Protein AF-A0A6V7H5L7-F1 (afdb_monomer_lite)

Structure (mmCIF, N/CA/C/O backbone):
data_AF-A0A6V7H5L7-F1
#
_entry.id   AF-A0A6V7H5L7-F1
#
loop_
_atom_site.group_PDB
_atom_site.id
_atom_site.type_symbol
_atom_site.label_atom_id
_atom_site.label_alt_id
_atom_site.label_comp_id
_atom_site.label_asym_id
_atom_site.label_entity_id
_atom_site.label_seq_id
_atom_site.pdbx_PDB_ins_code
_atom_site.Cartn_x
_atom_site.Cartn_y
_atom_site.Cartn_z
_atom_site.occupancy
_atom_site.B_iso_or_equiv
_atom_site.auth_seq_id
_atom_site.auth_comp_id
_atom_site.auth_asym_id
_atom_site.auth_atom_id
_atom_site.pdbx_PDB_model_num
ATOM 1 N N . MET A 1 1 ? 10.906 7.722 19.901 1.00 44.47 1 MET A N 1
ATOM 2 C CA . MET A 1 1 ? 10.141 7.141 21.029 1.00 44.47 1 MET A CA 1
ATOM 3 C C . MET A 1 1 ? 9.108 6.186 20.435 1.00 44.47 1 MET A C 1
ATOM 5 O O . MET A 1 1 ? 8.456 6.579 19.480 1.00 44.47 1 MET A O 1
ATOM 9 N N . ARG A 1 2 ? 9.020 4.927 20.890 1.00 56.16 2 ARG A N 1
ATOM 10 C CA . ARG A 1 2 ? 8.066 3.931 20.351 1.00 56.16 2 ARG A CA 1
ATOM 11 C C . ARG A 1 2 ? 6.667 4.233 20.897 1.00 56.16 2 ARG A C 1
ATOM 13 O O . ARG A 1 2 ? 6.541 4.431 22.103 1.00 56.16 2 ARG A O 1
ATOM 20 N N . ILE A 1 3 ? 5.645 4.261 20.038 1.00 69.56 3 ILE A N 1
ATOM 21 C CA . ILE A 1 3 ? 4.243 4.351 20.479 1.00 69.56 3 ILE A CA 1
ATOM 22 C C . ILE A 1 3 ? 3.949 3.142 21.381 1.00 69.56 3 ILE A C 1
ATOM 24 O O . ILE A 1 3 ? 4.410 2.031 21.099 1.00 69.56 3 ILE A O 1
ATOM 28 N N . LYS A 1 4 ? 3.250 3.361 22.500 1.00 73.31 4 LYS A N 1
ATOM 29 C CA . LYS A 1 4 ? 2.903 2.281 23.432 1.00 73.31 4 LYS A CA 1
ATOM 30 C C . LYS A 1 4 ? 1.995 1.264 22.741 1.00 73.31 4 LYS A C 1
ATOM 32 O O . LYS A 1 4 ? 1.114 1.638 21.974 1.00 73.31 4 LYS A O 1
ATOM 37 N N . TYR A 1 5 ? 2.220 -0.014 23.032 1.00 75.44 5 TYR A N 1
ATOM 38 C CA . TYR A 1 5 ? 1.336 -1.072 22.561 1.00 75.44 5 TYR A CA 1
ATOM 39 C C . TYR A 1 5 ? -0.013 -1.040 23.258 1.00 75.44 5 TYR A C 1
ATOM 41 O O . TYR A 1 5 ? -0.107 -0.613 24.411 1.00 75.44 5 TYR A O 1
ATOM 49 N N . LYS A 1 6 ? -1.031 -1.495 22.525 1.00 74.62 6 LYS A N 1
ATOM 50 C CA . LYS A 1 6 ? -2.392 -1.608 23.031 1.00 74.62 6 LYS A CA 1
ATOM 51 C C . LYS A 1 6 ? -2.497 -2.772 24.011 1.00 74.62 6 LYS A C 1
ATOM 53 O O . LYS A 1 6 ? -1.678 -3.697 23.993 1.00 74.62 6 LYS A O 1
ATOM 58 N N . ASN A 1 7 ? -3.456 -2.669 24.921 1.00 75.88 7 ASN A N 1
ATOM 59 C CA . ASN A 1 7 ? -3.714 -3.701 25.921 1.00 75.88 7 ASN A CA 1
ATOM 60 C C . ASN A 1 7 ? -4.770 -4.693 25.426 1.00 75.88 7 ASN A C 1
ATOM 62 O O . ASN A 1 7 ? -5.515 -4.411 24.496 1.00 75.88 7 ASN A O 1
ATOM 66 N N . LYS A 1 8 ? -4.916 -5.824 26.125 1.00 67.69 8 LYS A N 1
ATOM 67 C CA . LYS A 1 8 ? -5.876 -6.886 25.776 1.00 67.69 8 LYS A CA 1
ATOM 68 C C . LYS A 1 8 ? -7.332 -6.413 25.621 1.00 67.69 8 LYS A C 1
ATOM 70 O O . LYS A 1 8 ? -8.089 -7.012 24.875 1.00 67.69 8 LYS A O 1
ATOM 75 N N . ASN A 1 9 ? -7.734 -5.325 26.275 1.00 71.94 9 ASN A N 1
ATOM 76 C CA . ASN A 1 9 ? -9.085 -4.761 26.124 1.00 71.94 9 ASN A CA 1
ATOM 77 C C . ASN A 1 9 ? -9.270 -3.975 24.812 1.00 71.94 9 ASN A C 1
ATOM 79 O O . ASN A 1 9 ? -10.355 -3.484 24.519 1.00 71.94 9 ASN A O 1
ATOM 83 N N . GLU A 1 10 ? -8.205 -3.832 24.030 1.00 70.00 10 GLU A N 1
ATOM 84 C CA . GLU A 1 10 ? -8.163 -3.096 22.779 1.00 70.00 10 GLU A CA 1
ATOM 85 C C . GLU A 1 10 ? -7.785 -3.998 21.593 1.00 70.00 10 GLU A C 1
ATOM 87 O O . GLU A 1 10 ? -7.354 -3.475 20.567 1.00 70.00 10 GLU A O 1
ATOM 92 N N . THR A 1 11 ? -7.971 -5.319 21.702 1.00 72.62 11 THR A N 1
ATOM 93 C CA . THR A 1 11 ? -7.724 -6.282 20.613 1.00 72.62 11 THR A CA 1
ATOM 94 C C . THR A 1 11 ? -8.374 -5.825 19.311 1.00 72.62 11 THR A C 1
ATOM 96 O O . THR A 1 11 ? -9.516 -5.370 19.318 1.00 72.62 11 THR A O 1
ATOM 99 N N . PHE A 1 12 ? -7.660 -5.932 18.196 1.00 74.94 12 PHE A N 1
ATOM 100 C CA . PHE A 1 12 ? -8.166 -5.644 16.858 1.00 74.94 12 PHE A CA 1
ATOM 101 C C . PHE A 1 12 ? -8.660 -6.928 16.197 1.00 74.94 12 PHE A C 1
ATOM 103 O O . PHE A 1 12 ? -7.947 -7.594 15.447 1.00 74.94 12 PHE A O 1
ATOM 110 N N . THR A 1 13 ? -9.890 -7.288 16.537 1.00 79.56 13 THR A N 1
ATOM 111 C CA . THR A 1 13 ? -10.644 -8.391 15.943 1.00 79.56 13 THR A CA 1
ATOM 112 C C . THR A 1 13 ? -11.414 -7.936 14.702 1.00 79.56 13 THR A C 1
ATOM 114 O O . THR A 1 13 ? -11.509 -6.748 14.392 1.00 79.56 13 THR A O 1
ATOM 117 N N . GLU A 1 14 ? -11.955 -8.901 13.971 1.00 79.94 14 GLU A N 1
ATOM 118 C CA . GLU A 1 14 ? -12.705 -8.736 12.728 1.00 79.94 14 GLU A CA 1
ATOM 119 C C . GLU A 1 14 ? -13.911 -7.795 12.873 1.00 79.94 14 GLU A C 1
ATOM 121 O O . GLU A 1 14 ? -14.219 -7.045 11.951 1.00 79.94 14 GLU A O 1
ATOM 126 N N . ASP A 1 15 ? -14.566 -7.787 14.036 1.00 81.81 15 ASP A N 1
ATOM 127 C CA . ASP A 1 15 ? -15.678 -6.888 14.376 1.00 81.81 15 ASP A CA 1
ATOM 128 C C . ASP A 1 15 ? -15.250 -5.425 14.563 1.00 81.81 15 ASP A C 1
ATOM 130 O O . ASP A 1 15 ? -16.090 -4.527 14.533 1.00 81.81 15 ASP A O 1
ATOM 134 N N . ARG A 1 16 ? -13.947 -5.170 14.719 1.00 83.75 16 ARG A N 1
ATOM 135 C CA . ARG A 1 16 ? -13.379 -3.823 14.873 1.00 83.75 16 ARG A CA 1
ATOM 136 C C . ARG A 1 16 ? -12.799 -3.270 13.574 1.00 83.75 16 ARG A C 1
ATOM 138 O O . ARG A 1 16 ? -12.209 -2.187 13.588 1.00 83.75 16 ARG A O 1
ATOM 145 N N . LEU A 1 17 ? -12.960 -3.990 12.461 1.00 85.44 17 LEU A N 1
ATOM 146 C CA . LEU A 1 17 ? -12.738 -3.435 11.132 1.00 85.44 17 LEU A CA 1
ATOM 147 C C . LEU A 1 17 ? -13.716 -2.278 10.902 1.00 85.44 17 LEU A C 1
ATOM 149 O O . LEU A 1 17 ? -14.927 -2.421 11.043 1.00 85.44 17 LEU A O 1
ATOM 153 N N . ILE A 1 18 ? -13.171 -1.127 10.524 1.00 90.44 18 ILE A N 1
ATOM 154 C CA . ILE A 1 18 ? -13.937 0.062 10.139 1.00 90.44 18 ILE A CA 1
ATOM 155 C C . ILE A 1 18 ? -14.562 -0.158 8.757 1.00 90.44 18 ILE A C 1
ATOM 157 O O . ILE A 1 18 ? -15.648 0.343 8.481 1.00 90.44 18 ILE A O 1
ATOM 161 N N . SER A 1 19 ? -13.888 -0.928 7.898 1.00 90.50 19 SER A N 1
ATOM 162 C CA . SER A 1 19 ? -14.400 -1.325 6.591 1.00 90.50 19 SER A CA 1
ATOM 163 C C . SER A 1 19 ? -14.035 -2.769 6.256 1.00 90.50 19 SER A C 1
ATOM 165 O O . SER A 1 19 ? -12.967 -3.266 6.622 1.00 90.50 19 SER A O 1
ATOM 167 N N . LYS A 1 20 ? -14.925 -3.426 5.508 1.00 92.12 20 LYS A N 1
ATOM 168 C CA . LYS A 1 20 ? -14.699 -4.742 4.897 1.00 92.12 20 LYS A CA 1
ATOM 169 C C . LYS A 1 20 ? -14.089 -4.635 3.492 1.00 92.12 20 LYS A C 1
ATOM 171 O O . LYS A 1 20 ? -13.921 -5.651 2.813 1.00 92.12 20 LYS A O 1
ATOM 176 N N . GLU A 1 21 ? -13.727 -3.424 3.074 1.00 89.00 21 GLU A N 1
ATOM 177 C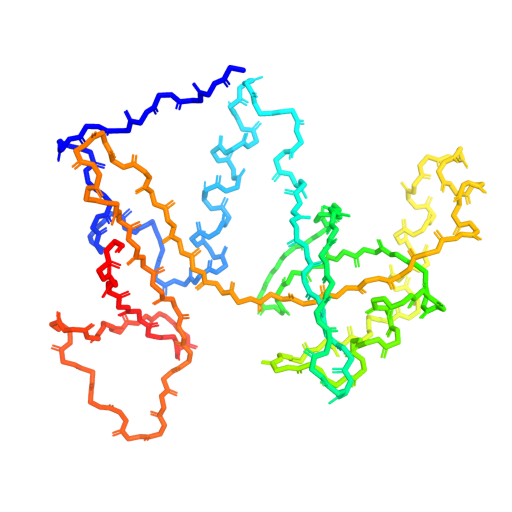 CA . GLU A 1 21 ? -12.927 -3.124 1.891 1.00 89.00 21 GLU A CA 1
ATOM 178 C C . GLU A 1 21 ? -11.524 -2.645 2.338 1.00 89.00 21 GLU A C 1
ATOM 180 O O . GLU A 1 21 ? -11.414 -1.750 3.182 1.00 89.00 21 GLU A O 1
ATOM 185 N N . PRO A 1 22 ? -10.426 -3.243 1.834 1.00 87.06 22 PRO A N 1
ATOM 186 C CA . PRO A 1 22 ? -9.078 -2.975 2.335 1.00 87.06 22 PRO A CA 1
ATOM 187 C C . PRO A 1 22 ? -8.567 -1.549 2.109 1.00 87.06 22 PRO A C 1
ATOM 189 O O . PRO A 1 22 ? -7.806 -1.055 2.938 1.00 87.06 22 PRO A O 1
ATOM 192 N N . ILE A 1 23 ? -8.920 -0.877 1.014 1.00 87.06 23 ILE A N 1
ATOM 193 C CA . ILE A 1 23 ? -8.492 0.505 0.762 1.00 87.06 23 ILE A CA 1
ATOM 194 C C . ILE A 1 23 ? -9.230 1.462 1.695 1.00 87.06 23 ILE A C 1
ATOM 196 O O . ILE A 1 23 ? -8.606 2.370 2.244 1.00 87.06 23 ILE A O 1
ATOM 200 N N . ASP A 1 24 ? -10.515 1.230 1.950 1.00 88.75 24 ASP A N 1
ATOM 201 C CA . ASP A 1 24 ? -11.275 2.021 2.923 1.00 88.75 24 ASP A CA 1
ATOM 202 C C . ASP A 1 24 ? -10.785 1.777 4.361 1.00 88.75 24 ASP A C 1
ATOM 204 O O . ASP A 1 24 ? -10.651 2.717 5.150 1.00 88.75 24 ASP A O 1
ATOM 208 N N . GLN A 1 25 ? -10.424 0.534 4.698 1.00 87.50 25 GLN A N 1
ATOM 209 C CA . GLN A 1 25 ? -9.790 0.218 5.979 1.00 87.50 25 GLN A CA 1
ATOM 210 C C . GLN A 1 25 ? -8.417 0.895 6.113 1.00 87.50 25 GLN A C 1
ATOM 212 O O . GLN A 1 25 ? -8.088 1.428 7.177 1.00 87.50 25 GLN A O 1
ATOM 217 N N . PHE A 1 26 ? -7.622 0.908 5.038 1.00 89.00 26 PHE A N 1
ATOM 218 C CA . PHE A 1 26 ? -6.364 1.650 4.987 1.00 89.00 26 PHE A CA 1
ATOM 219 C C . PHE A 1 26 ? -6.595 3.145 5.188 1.00 89.00 26 PHE A C 1
ATOM 221 O O . PHE A 1 26 ? -5.908 3.742 6.010 1.00 89.00 26 PHE A O 1
ATOM 228 N N . LYS A 1 27 ? -7.571 3.737 4.490 1.00 90.06 27 LYS A N 1
ATOM 229 C CA . LYS A 1 27 ? -7.915 5.156 4.610 1.00 90.06 27 LYS A CA 1
ATOM 230 C C . LYS A 1 27 ? -8.191 5.528 6.062 1.00 90.06 27 LYS A C 1
ATOM 232 O O . LYS A 1 27 ? -7.617 6.490 6.553 1.00 90.06 27 LYS A O 1
ATOM 237 N N . ALA A 1 28 ? -9.014 4.747 6.760 1.00 88.06 28 ALA A N 1
ATOM 238 C CA . ALA A 1 28 ? -9.355 5.031 8.149 1.00 88.06 28 ALA A CA 1
ATOM 239 C C . ALA A 1 28 ? -8.117 5.062 9.070 1.00 88.06 28 ALA A C 1
ATOM 241 O O . ALA A 1 28 ? -7.970 5.973 9.882 1.00 88.06 28 ALA A O 1
ATOM 242 N N . TRP A 1 29 ? -7.191 4.111 8.909 1.00 88.94 29 TRP A N 1
ATOM 243 C CA . TRP A 1 29 ? -5.936 4.080 9.677 1.00 88.94 29 TRP A CA 1
ATOM 244 C C . TRP A 1 29 ? -4.935 5.151 9.240 1.00 88.94 29 TRP A C 1
ATOM 246 O O . TRP A 1 29 ? -4.190 5.685 10.059 1.00 88.94 29 TRP A O 1
ATOM 256 N N . PHE A 1 30 ? -4.903 5.473 7.950 1.00 89.31 30 PHE A N 1
ATOM 257 C CA . PHE A 1 30 ? -4.063 6.531 7.411 1.00 89.31 30 PHE A CA 1
ATOM 258 C C . PHE A 1 30 ? -4.514 7.908 7.912 1.00 89.31 30 PHE A C 1
ATOM 260 O O . PHE A 1 30 ? -3.672 8.727 8.278 1.00 89.31 30 PHE A O 1
ATOM 267 N N . ASP A 1 31 ? -5.826 8.137 8.002 1.00 91.19 31 ASP A N 1
ATOM 268 C CA . ASP A 1 31 ? -6.413 9.346 8.580 1.00 91.19 31 ASP A CA 1
ATOM 269 C C . ASP A 1 31 ? -6.078 9.444 10.082 1.00 91.19 31 ASP A C 1
ATOM 271 O O . ASP A 1 31 ? -5.665 10.504 10.551 1.00 91.19 31 ASP A O 1
ATOM 275 N N . GLU A 1 32 ? -6.162 8.344 10.842 1.00 88.81 32 GLU A N 1
ATOM 276 C CA . GLU A 1 32 ? -5.709 8.298 12.246 1.00 88.81 32 GLU A CA 1
ATOM 277 C C . GLU A 1 32 ? -4.216 8.654 12.370 1.00 88.81 32 GLU A C 1
ATOM 279 O O . GLU A 1 32 ? -3.834 9.480 13.204 1.00 88.81 32 GLU A O 1
ATOM 284 N N . ALA A 1 33 ? -3.370 8.096 11.498 1.00 87.81 33 ALA A N 1
ATOM 285 C CA . ALA A 1 33 ? -1.939 8.379 11.492 1.00 87.81 33 ALA A CA 1
ATOM 286 C C . ALA A 1 33 ? -1.633 9.849 11.160 1.00 87.81 33 ALA A C 1
ATOM 288 O 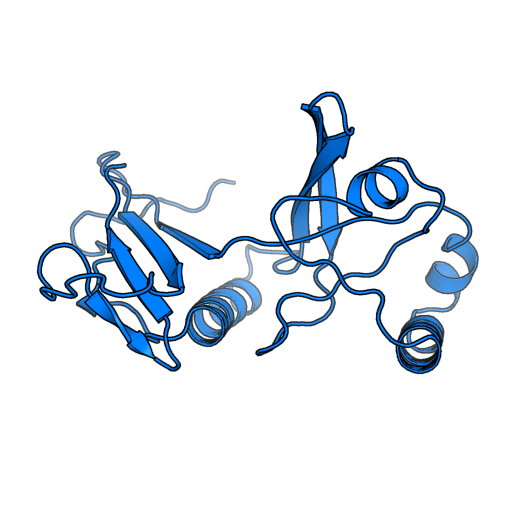O . ALA A 1 33 ? -0.799 10.457 11.827 1.00 87.81 33 ALA A O 1
ATOM 289 N N . CYS A 1 34 ? -2.332 10.441 10.184 1.00 89.69 34 CYS A N 1
ATOM 290 C CA . CYS A 1 34 ? -2.209 11.863 9.842 1.00 89.69 34 CYS A CA 1
ATOM 291 C C . CYS A 1 34 ? -2.603 12.793 10.995 1.00 89.69 34 CYS A C 1
ATOM 293 O O . CYS A 1 34 ? -2.036 13.874 11.130 1.00 89.69 34 CYS A O 1
ATOM 295 N N . ASN A 1 35 ? -3.552 12.371 11.831 1.00 92.94 35 ASN A N 1
ATOM 296 C CA . ASN A 1 35 ? -4.021 13.142 12.982 1.00 92.94 35 ASN A CA 1
ATOM 297 C C . ASN A 1 35 ? -3.226 12.865 14.271 1.00 92.94 35 ASN A C 1
ATOM 299 O O . ASN A 1 35 ? -3.530 13.443 15.313 1.00 92.94 35 ASN A O 1
ATOM 303 N N . THR A 1 36 ? -2.207 12.002 14.222 1.00 89.44 36 THR A N 1
ATOM 304 C CA . THR A 1 36 ? -1.371 11.657 15.377 1.00 89.44 36 THR A CA 1
ATOM 305 C C . THR A 1 36 ? -0.111 12.532 15.397 1.00 89.44 36 THR A C 1
ATOM 307 O O . THR A 1 36 ? 0.787 12.312 14.585 1.00 89.44 36 THR A O 1
ATOM 310 N N . PRO A 1 37 ? 0.047 13.474 16.351 1.00 90.50 37 PRO A N 1
ATOM 311 C CA . PRO A 1 37 ? 1.150 14.445 16.333 1.00 90.50 37 PRO A CA 1
ATOM 312 C C . PRO A 1 37 ? 2.556 13.834 16.400 1.00 90.50 37 PRO A C 1
ATOM 314 O O . PRO A 1 37 ? 3.535 14.481 16.042 1.00 90.50 37 PRO A O 1
ATOM 317 N N . GLN A 1 38 ? 2.684 12.599 16.894 1.00 92.25 38 GLN A N 1
ATOM 318 C CA . GLN A 1 38 ? 3.967 11.899 16.989 1.00 92.25 38 GLN A CA 1
ATOM 319 C C . GLN A 1 38 ? 4.406 11.254 15.661 1.00 92.25 38 GLN A C 1
ATOM 321 O O . GLN A 1 38 ? 5.530 10.753 15.578 1.00 92.25 38 GLN A O 1
ATOM 326 N N . ILE A 1 39 ? 3.541 11.238 14.640 1.00 86.19 39 ILE A N 1
ATOM 327 C CA . ILE A 1 39 ? 3.819 10.667 13.321 1.00 86.19 39 ILE A CA 1
ATOM 328 C C . ILE A 1 39 ? 4.090 11.810 12.342 1.00 86.19 39 ILE A C 1
ATOM 330 O O . ILE A 1 39 ? 3.184 12.510 11.908 1.00 86.19 39 ILE A O 1
ATOM 334 N N . PHE A 1 40 ? 5.361 11.993 11.984 1.00 87.88 40 PHE A N 1
ATOM 335 C CA . PHE A 1 40 ? 5.788 13.102 11.124 1.00 87.88 40 PHE A CA 1
ATOM 336 C C . PHE A 1 40 ? 5.481 12.874 9.638 1.00 87.88 40 PHE A C 1
ATOM 338 O O . PHE A 1 40 ? 5.012 13.781 8.959 1.00 87.88 40 PHE A O 1
ATOM 345 N N . GLU A 1 41 ? 5.736 11.666 9.126 1.00 90.69 41 GLU A N 1
ATOM 346 C CA . GLU A 1 41 ? 5.526 11.310 7.716 1.00 90.69 41 GLU A CA 1
ATOM 347 C C . GLU A 1 41 ? 4.647 10.051 7.611 1.00 90.69 41 GLU A C 1
ATOM 349 O O . GLU A 1 41 ? 5.152 8.959 7.341 1.00 90.69 41 GLU A O 1
ATOM 354 N N . PRO A 1 42 ? 3.323 10.163 7.832 1.00 89.69 42 PRO A N 1
ATOM 355 C CA . PRO A 1 42 ? 2.401 9.019 7.783 1.00 89.69 42 PRO A CA 1
ATOM 356 C C . PRO A 1 42 ? 2.338 8.368 6.394 1.00 89.69 42 PRO A C 1
ATOM 358 O O . PRO A 1 42 ? 1.987 7.199 6.264 1.00 89.69 42 PRO A O 1
ATOM 361 N N . ASN A 1 43 ? 2.695 9.110 5.342 1.00 91.06 43 ASN A N 1
ATOM 362 C CA . ASN A 1 43 ? 2.777 8.617 3.971 1.00 91.06 43 ASN A CA 1
ATOM 363 C C . ASN A 1 43 ? 4.122 7.964 3.626 1.00 91.06 43 ASN A C 1
ATOM 365 O O . ASN A 1 43 ? 4.289 7.520 2.490 1.00 91.06 43 ASN A O 1
ATOM 369 N N . ALA A 1 44 ? 5.083 7.896 4.548 1.00 89.62 44 ALA A N 1
ATOM 370 C CA . ALA A 1 44 ? 6.298 7.125 4.334 1.00 89.62 44 ALA A CA 1
ATOM 371 C C . ALA A 1 44 ? 5.984 5.623 4.380 1.00 89.62 44 ALA A C 1
ATOM 373 O O . ALA A 1 44 ? 5.399 5.116 5.333 1.00 89.62 44 ALA A O 1
ATOM 374 N N . MET A 1 45 ? 6.400 4.891 3.348 1.00 88.12 45 MET A N 1
ATOM 375 C CA . MET A 1 45 ? 6.229 3.443 3.260 1.00 88.12 45 MET A CA 1
ATOM 376 C C . MET A 1 45 ? 7.509 2.768 2.774 1.00 88.12 45 MET A C 1
ATOM 378 O O . MET A 1 45 ? 8.269 3.329 1.983 1.00 88.12 45 MET A O 1
ATOM 382 N N . PHE A 1 46 ? 7.750 1.541 3.229 1.00 85.62 46 PHE A N 1
ATOM 383 C CA . PHE A 1 46 ? 8.814 0.707 2.685 1.00 85.62 46 PHE A CA 1
ATOM 384 C C . PHE A 1 46 ? 8.305 -0.090 1.513 1.00 85.62 46 PHE A C 1
ATOM 386 O O . PHE A 1 46 ? 7.197 -0.619 1.529 1.00 85.62 46 PHE A O 1
ATOM 393 N N . LEU A 1 47 ? 9.165 -0.216 0.515 1.00 85.12 47 LEU A N 1
ATOM 394 C CA . LEU A 1 47 ? 8.781 -0.880 -0.697 1.00 85.12 47 LEU A CA 1
ATOM 395 C C . LEU A 1 47 ? 9.871 -1.825 -1.178 1.00 85.12 47 LEU A C 1
ATOM 397 O O . LEU A 1 47 ? 11.004 -1.426 -1.480 1.00 85.12 47 LEU A O 1
ATOM 401 N N . ALA A 1 48 ? 9.484 -3.095 -1.185 1.00 84.25 48 ALA A N 1
ATOM 402 C CA . ALA A 1 48 ? 10.310 -4.227 -1.534 1.00 84.25 48 ALA A CA 1
ATOM 403 C C . ALA A 1 48 ? 10.128 -4.596 -3.010 1.00 84.25 48 ALA A C 1
ATOM 405 O O . ALA A 1 48 ? 9.021 -4.574 -3.543 1.00 84.25 48 ALA A O 1
ATOM 406 N N . THR A 1 49 ? 11.231 -4.940 -3.657 1.00 83.94 49 THR A N 1
ATOM 407 C CA . THR A 1 49 ? 11.275 -5.501 -5.009 1.00 83.94 49 THR A CA 1
ATOM 408 C C . THR A 1 49 ? 12.257 -6.651 -5.064 1.00 83.94 49 THR A C 1
ATOM 410 O O . THR A 1 49 ? 13.051 -6.807 -4.140 1.00 83.94 49 THR A O 1
ATOM 413 N N . ALA A 1 50 ? 12.216 -7.445 -6.130 1.00 83.75 50 ALA A N 1
ATOM 414 C CA . ALA A 1 50 ? 13.203 -8.483 -6.374 1.00 83.75 50 ALA A CA 1
ATOM 415 C C . ALA A 1 50 ? 13.599 -8.533 -7.851 1.00 83.75 50 ALA A C 1
ATOM 417 O O . ALA A 1 50 ? 12.800 -8.208 -8.730 1.00 83.75 50 ALA A O 1
ATOM 418 N N . THR A 1 51 ? 14.835 -8.950 -8.125 1.00 85.69 51 THR A N 1
ATOM 419 C CA . THR A 1 51 ? 15.255 -9.310 -9.486 1.00 85.69 51 THR A CA 1
ATOM 420 C C . THR A 1 51 ? 14.529 -10.574 -9.958 1.00 85.69 51 THR A C 1
ATOM 422 O O . THR A 1 51 ? 13.905 -11.281 -9.166 1.00 85.69 51 THR A O 1
ATOM 425 N N . LYS A 1 52 ? 14.646 -10.900 -11.253 1.00 81.81 52 LYS A N 1
ATOM 426 C CA . LYS A 1 52 ? 14.116 -12.159 -11.811 1.00 81.81 52 LYS A CA 1
ATOM 427 C C . LYS A 1 52 ? 14.702 -13.401 -11.137 1.00 81.81 52 LYS A C 1
ATOM 429 O O . LYS A 1 52 ? 14.013 -14.404 -11.024 1.00 81.81 52 LYS A O 1
ATOM 434 N N . ASP A 1 53 ? 15.934 -13.296 -10.651 1.00 87.88 53 ASP A N 1
ATOM 435 C CA . ASP A 1 53 ? 16.631 -14.361 -9.925 1.00 87.88 53 ASP A CA 1
ATOM 436 C C . ASP A 1 53 ? 16.252 -14.400 -8.433 1.00 87.88 53 ASP A C 1
ATOM 438 O O . ASP A 1 53 ? 16.899 -15.072 -7.636 1.00 87.88 53 ASP A O 1
ATOM 442 N N . GLY A 1 54 ? 15.224 -13.643 -8.028 1.00 84.06 54 GLY A N 1
ATOM 443 C CA . GLY A 1 54 ? 14.712 -13.635 -6.662 1.00 84.06 54 GLY A CA 1
ATOM 444 C C . GLY A 1 54 ? 15.581 -12.866 -5.669 1.00 84.06 54 GLY A C 1
ATOM 445 O O . GLY A 1 54 ? 15.446 -13.087 -4.471 1.00 84.06 54 GLY A O 1
ATOM 446 N N . ILE A 1 55 ? 16.461 -11.963 -6.123 1.00 88.25 55 ILE A N 1
ATOM 447 C CA . ILE A 1 55 ? 17.319 -11.170 -5.229 1.00 88.25 55 ILE A CA 1
ATOM 448 C C . ILE A 1 55 ? 16.545 -9.944 -4.728 1.00 88.25 55 ILE A C 1
ATOM 450 O O . ILE A 1 55 ? 16.318 -9.018 -5.516 1.00 88.25 55 ILE A O 1
ATOM 454 N N . PRO A 1 56 ? 16.147 -9.889 -3.441 1.00 90.06 56 PRO A N 1
ATOM 455 C CA . PRO A 1 56 ? 15.275 -8.841 -2.943 1.00 90.06 56 PRO A CA 1
ATOM 456 C C . PRO A 1 56 ? 16.038 -7.553 -2.624 1.00 90.06 56 PRO A C 1
ATOM 458 O O . PRO A 1 56 ? 17.245 -7.533 -2.369 1.00 90.06 56 PRO A O 1
ATOM 461 N N . SER A 1 57 ? 15.307 -6.448 -2.588 1.00 86.81 57 SER A N 1
ATOM 462 C CA . SER A 1 57 ? 15.799 -5.150 -2.156 1.00 86.81 57 SER A CA 1
ATOM 463 C C . SER A 1 57 ? 14.660 -4.301 -1.581 1.00 86.81 57 SER A C 1
ATOM 465 O O . SER A 1 57 ? 13.528 -4.374 -2.049 1.00 86.81 57 SER A O 1
ATOM 467 N N . VAL A 1 58 ? 14.936 -3.484 -0.559 1.00 86.25 58 VAL A N 1
ATOM 468 C CA . VAL A 1 58 ? 13.930 -2.669 0.150 1.00 86.25 58 VAL A CA 1
ATOM 469 C C . VAL A 1 58 ? 14.452 -1.256 0.386 1.00 86.25 58 VAL A C 1
ATOM 471 O O . VAL A 1 58 ? 15.654 -1.056 0.548 1.00 86.25 58 VAL A O 1
ATOM 474 N N . ARG A 1 59 ? 13.565 -0.259 0.352 1.00 89.56 59 ARG A N 1
ATOM 475 C CA . ARG A 1 59 ? 13.888 1.154 0.610 1.00 89.56 59 ARG A CA 1
ATOM 476 C C . ARG A 1 59 ? 12.618 1.976 0.869 1.00 89.56 59 ARG A C 1
ATOM 478 O O . ARG A 1 59 ? 11.553 1.567 0.391 1.00 89.56 59 ARG A O 1
ATOM 485 N N . PRO A 1 60 ? 12.718 3.113 1.578 1.00 90.62 60 PRO A N 1
ATOM 486 C CA . PRO A 1 60 ? 11.580 3.995 1.807 1.00 90.62 60 PRO A CA 1
ATOM 487 C C . PRO A 1 60 ? 11.164 4.742 0.530 1.00 90.62 60 PRO A C 1
ATOM 489 O O . PRO A 1 60 ? 12.001 5.074 -0.313 1.00 90.62 60 PRO A O 1
ATOM 492 N N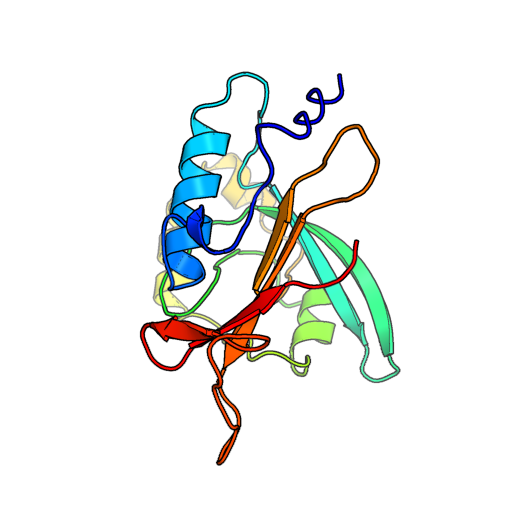 . VAL A 1 61 ? 9.866 5.011 0.408 1.00 87.31 61 VAL A N 1
ATOM 493 C CA . VAL A 1 61 ? 9.227 5.919 -0.558 1.00 87.31 61 VAL A CA 1
ATOM 494 C C . VAL A 1 61 ? 8.085 6.658 0.116 1.00 87.31 61 VAL A C 1
ATOM 496 O O . VAL A 1 61 ? 7.649 6.294 1.204 1.00 87.31 61 VAL A O 1
ATOM 499 N N . LEU A 1 62 ? 7.566 7.675 -0.562 1.00 90.56 62 LEU A N 1
ATOM 500 C CA . LEU A 1 62 ? 6.379 8.388 -0.120 1.00 90.56 62 LEU A CA 1
ATOM 501 C C . LEU A 1 62 ? 5.172 7.962 -0.953 1.00 90.56 62 LEU A C 1
ATOM 503 O O . LEU A 1 62 ? 5.206 8.048 -2.182 1.00 90.56 62 LEU A O 1
ATOM 507 N N . LEU A 1 63 ? 4.097 7.574 -0.276 1.00 86.94 63 LEU A N 1
ATOM 508 C CA . LEU A 1 63 ? 2.766 7.434 -0.843 1.00 86.94 63 LEU A CA 1
ATOM 509 C C . LEU A 1 63 ? 2.266 8.808 -1.310 1.00 86.94 63 LEU A C 1
ATOM 511 O O . LEU A 1 63 ? 2.359 9.808 -0.588 1.00 86.94 63 LEU A O 1
ATOM 515 N N . LYS A 1 64 ? 1.774 8.863 -2.548 1.00 88.00 64 LYS A N 1
ATOM 516 C CA . LYS A 1 64 ? 1.307 10.084 -3.228 1.00 88.00 64 LYS A CA 1
ATOM 517 C C . LYS A 1 64 ? -0.154 10.034 -3.647 1.00 88.00 64 LYS A C 1
ATOM 519 O O . LYS A 1 64 ? -0.700 11.057 -4.036 1.00 88.00 64 LYS A O 1
ATOM 524 N N . GLY A 1 65 ? -0.787 8.877 -3.531 1.00 84.50 65 GLY A N 1
ATOM 525 C CA . GLY A 1 65 ? -2.221 8.713 -3.701 1.00 84.50 65 GLY A CA 1
ATOM 526 C C . GLY A 1 65 ? -2.612 7.270 -3.439 1.00 84.50 65 GLY A C 1
ATOM 527 O O . GLY A 1 65 ? -1.761 6.385 -3.451 1.00 84.50 65 GLY A O 1
ATOM 528 N N . TYR A 1 66 ? -3.888 7.028 -3.200 1.00 86.00 66 TYR A N 1
ATOM 529 C CA . TYR A 1 66 ? -4.442 5.688 -3.079 1.00 86.00 66 TYR A CA 1
ATOM 530 C C . TYR A 1 66 ? -5.909 5.714 -3.513 1.00 86.00 66 TYR A C 1
ATOM 532 O O . TYR A 1 66 ? -6.539 6.770 -3.531 1.00 86.00 66 TYR A O 1
ATOM 540 N N . GLY A 1 67 ? -6.437 4.561 -3.898 1.00 81.44 67 GLY A N 1
ATOM 541 C CA . GLY A 1 67 ? -7.819 4.399 -4.331 1.00 81.44 67 GLY A CA 1
ATOM 542 C C . GLY A 1 67 ? -8.105 2.946 -4.685 1.00 81.44 67 GLY A C 1
ATOM 543 O O . GLY A 1 67 ? -7.305 2.061 -4.385 1.00 81.44 67 GLY A O 1
ATOM 544 N N . ARG A 1 68 ? -9.231 2.697 -5.358 1.00 73.81 68 ARG A N 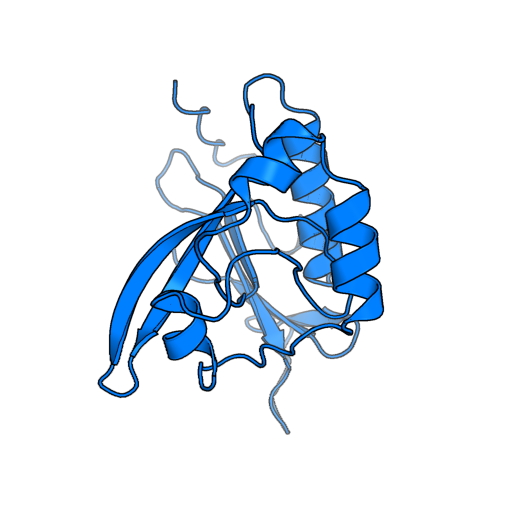1
ATOM 545 C CA . ARG A 1 68 ? -9.631 1.339 -5.775 1.00 73.81 68 ARG A CA 1
ATOM 546 C C . ARG A 1 68 ? -8.600 0.662 -6.685 1.00 73.81 68 ARG A C 1
ATOM 548 O O . ARG A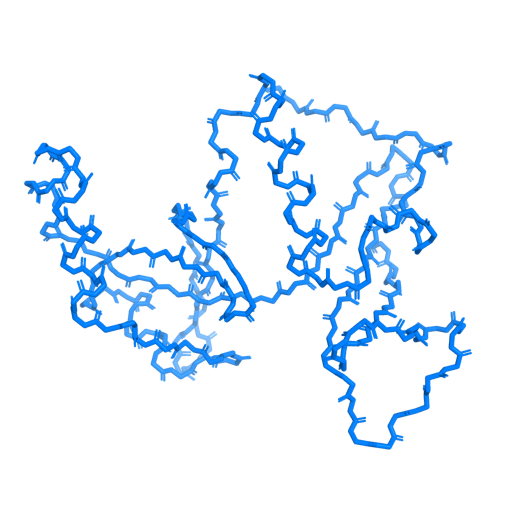 1 68 ? -8.462 -0.556 -6.641 1.00 73.81 68 ARG A O 1
ATOM 555 N N . ASP A 1 69 ? -7.845 1.458 -7.438 1.00 72.56 69 ASP A N 1
ATOM 556 C CA . ASP A 1 69 ? -6.774 0.995 -8.331 1.00 72.56 69 ASP A CA 1
ATOM 557 C C . ASP A 1 69 ? -5.459 0.688 -7.585 1.00 72.56 69 ASP A C 1
ATOM 559 O O . ASP A 1 69 ? -4.468 0.281 -8.188 1.00 72.56 69 ASP A O 1
ATOM 563 N N . GLY A 1 70 ? -5.432 0.882 -6.263 1.00 76.94 70 GLY A N 1
ATOM 564 C CA . GLY A 1 70 ? -4.289 0.612 -5.401 1.00 76.94 70 GLY A CA 1
ATOM 565 C C . GLY A 1 70 ? -3.570 1.877 -4.942 1.00 76.94 70 GLY A C 1
ATOM 566 O O . GLY A 1 70 ? -4.177 2.924 -4.722 1.00 76.94 70 GLY A O 1
ATOM 567 N N . PHE A 1 71 ? -2.258 1.765 -4.751 1.00 81.81 71 PHE A N 1
ATOM 568 C CA . PHE A 1 71 ? -1.418 2.791 -4.136 1.00 81.81 71 PHE A CA 1
ATOM 569 C C . PHE A 1 71 ? -0.483 3.411 -5.175 1.00 81.81 71 PHE A C 1
ATOM 571 O O . PHE A 1 71 ? 0.184 2.704 -5.928 1.00 81.81 71 PHE A O 1
ATOM 578 N N . LYS A 1 72 ? -0.407 4.741 -5.187 1.00 83.50 72 LYS A N 1
ATOM 579 C CA . LYS A 1 72 ? 0.404 5.539 -6.109 1.00 83.50 72 LYS A CA 1
ATOM 580 C C . LYS A 1 72 ? 1.604 6.137 -5.388 1.00 83.50 72 LYS A C 1
ATOM 582 O O . LYS A 1 72 ? 1.483 6.731 -4.319 1.00 83.50 72 LYS A O 1
ATOM 587 N N . PHE A 1 73 ? 2.761 6.059 -6.017 1.00 84.81 73 PHE A N 1
ATOM 588 C CA . PHE A 1 73 ? 3.989 6.746 -5.627 1.00 84.81 73 PHE A CA 1
ATOM 589 C C . PHE A 1 73 ? 4.762 7.072 -6.919 1.00 84.81 73 PHE A C 1
ATOM 591 O O . PHE A 1 73 ? 4.507 6.489 -7.972 1.00 84.81 73 PHE A O 1
ATOM 598 N N . TYR A 1 74 ? 5.717 7.998 -6.847 1.00 81.62 74 TYR A N 1
ATOM 599 C CA . TYR A 1 74 ? 6.491 8.476 -8.002 1.00 81.62 74 TYR A CA 1
ATOM 600 C C . TYR A 1 74 ? 7.978 8.486 -7.693 1.00 81.62 74 TYR A C 1
ATOM 602 O O . TYR A 1 74 ? 8.360 8.627 -6.532 1.00 81.62 74 TYR A O 1
ATOM 610 N N . THR A 1 75 ? 8.806 8.302 -8.729 1.00 79.31 75 THR A N 1
ATOM 611 C CA . THR A 1 75 ? 10.231 7.910 -8.649 1.00 79.31 75 THR A CA 1
ATOM 612 C C . THR A 1 75 ? 10.835 8.027 -10.129 1.00 79.31 75 THR A C 1
ATOM 614 O O . THR A 1 75 ? 10.071 8.509 -10.951 1.00 79.31 75 THR A O 1
ATOM 617 N N . ASN A 1 76 ? 12.112 7.684 -10.488 1.00 78.69 76 ASN A N 1
ATOM 618 C CA . ASN A 1 76 ? 13.029 7.423 -11.721 1.00 78.69 76 ASN A CA 1
ATOM 619 C C . ASN A 1 76 ? 13.218 6.039 -12.562 1.00 78.69 76 ASN A C 1
ATOM 621 O O . ASN A 1 76 ? 13.970 5.185 -12.091 1.00 78.69 76 ASN A O 1
ATOM 625 N N . TYR A 1 77 ? 12.658 5.740 -13.771 1.00 74.56 77 TYR A N 1
ATOM 626 C CA . TYR A 1 77 ? 12.421 4.364 -14.346 1.00 74.56 77 TYR A CA 1
ATOM 627 C C . TYR A 1 77 ? 13.699 3.529 -14.452 1.00 74.56 77 TYR A C 1
ATOM 629 O O . TYR A 1 77 ? 13.651 2.312 -14.321 1.00 74.56 77 TYR A O 1
ATOM 637 N N . GLU A 1 78 ? 14.829 4.210 -14.593 1.00 76.12 78 GLU A N 1
ATOM 638 C CA . GLU A 1 78 ? 16.170 3.658 -14.756 1.00 76.12 78 GLU A CA 1
ATOM 639 C C . GLU A 1 78 ? 16.800 3.138 -13.459 1.00 76.12 78 GLU A C 1
ATOM 641 O O . GLU A 1 78 ? 17.929 2.653 -13.442 1.00 76.12 78 GLU A O 1
ATOM 646 N N . SER A 1 79 ? 16.118 3.242 -12.324 1.00 80.44 79 SER A N 1
ATOM 647 C CA . SER A 1 79 ? 16.694 2.772 -11.070 1.00 80.44 79 SER A CA 1
ATOM 648 C C . SER A 1 79 ? 16.464 1.282 -10.846 1.00 80.44 79 SER A C 1
ATOM 650 O O . SER A 1 79 ? 15.557 0.681 -11.415 1.00 80.44 79 SER A O 1
ATOM 652 N N . ARG A 1 80 ? 17.259 0.680 -9.956 1.00 80.19 80 ARG A N 1
ATOM 653 C CA . ARG A 1 80 ? 17.238 -0.762 -9.651 1.00 80.19 80 ARG A CA 1
ATOM 654 C C . ARG A 1 80 ? 15.827 -1.352 -9.491 1.00 80.19 80 ARG A C 1
ATOM 656 O O . ARG A 1 80 ? 15.405 -2.222 -10.233 1.00 80.19 80 ARG A O 1
ATOM 663 N N . LYS A 1 81 ? 15.084 -0.822 -8.534 1.00 79.56 81 LYS A N 1
ATOM 664 C CA . LYS A 1 81 ? 13.682 -1.125 -8.198 1.00 79.56 81 LYS A CA 1
ATOM 665 C C . LYS A 1 81 ? 12.687 -0.922 -9.376 1.00 79.56 81 LYS A C 1
ATOM 667 O O . LYS A 1 81 ? 11.633 -1.546 -9.382 1.00 79.56 81 LYS A O 1
ATOM 672 N N . GLY A 1 82 ? 13.003 -0.060 -10.347 1.00 76.88 82 GLY A N 1
ATOM 673 C CA . GLY A 1 82 ? 12.191 0.225 -11.538 1.00 76.88 82 GLY A CA 1
ATOM 674 C C . GLY A 1 82 ? 12.396 -0.836 -12.610 1.00 76.88 82 GLY A C 1
ATOM 675 O O . GLY A 1 82 ? 11.431 -1.306 -13.202 1.00 76.88 82 GLY A O 1
ATOM 676 N N . HIS A 1 83 ? 13.636 -1.304 -12.757 1.00 78.81 83 HIS A N 1
ATOM 677 C CA . HIS A 1 83 ? 13.959 -2.489 -13.548 1.00 78.81 83 HIS A CA 1
ATOM 678 C C . HIS A 1 83 ? 13.383 -3.778 -12.937 1.00 78.81 83 HIS A C 1
ATOM 680 O O . HIS A 1 83 ? 12.832 -4.608 -13.655 1.00 78.81 83 HIS A O 1
ATOM 686 N N . GLU A 1 84 ? 13.470 -3.939 -11.612 1.00 79.19 84 GLU A N 1
ATOM 687 C CA . GLU A 1 84 ? 12.933 -5.107 -10.890 1.00 79.19 84 GLU A CA 1
ATOM 688 C C . GLU A 1 84 ? 11.398 -5.215 -11.008 1.00 79.19 84 GLU A C 1
ATOM 690 O O . GLU A 1 84 ? 10.835 -6.301 -11.097 1.00 79.19 84 GLU A O 1
ATOM 695 N N . LEU A 1 85 ? 10.710 -4.079 -11.080 1.00 71.94 85 LEU A N 1
ATOM 696 C CA . LEU A 1 85 ? 9.253 -3.977 -11.100 1.00 71.94 85 LEU A CA 1
ATOM 697 C C . LEU A 1 85 ? 8.520 -4.520 -12.304 1.00 71.94 85 LEU A C 1
ATOM 699 O O . LEU A 1 85 ? 7.319 -4.768 -12.214 1.00 71.94 85 LEU A O 1
ATOM 703 N N . VAL A 1 86 ? 9.198 -4.617 -13.441 1.00 59.50 86 VAL A N 1
ATOM 704 C CA . VAL A 1 86 ? 8.535 -4.907 -14.712 1.00 59.50 86 VAL A CA 1
ATOM 705 C C . VAL A 1 86 ? 7.807 -6.264 -14.652 1.00 59.50 86 VAL A C 1
ATOM 707 O O . VAL A 1 86 ? 6.966 -6.527 -15.509 1.00 59.50 86 VAL A O 1
ATOM 710 N N . ARG A 1 87 ? 8.087 -7.125 -13.649 1.00 51.47 87 ARG A N 1
ATOM 711 C CA . ARG A 1 87 ? 7.491 -8.466 -13.492 1.00 51.47 87 ARG A CA 1
ATOM 712 C C . ARG A 1 87 ? 7.412 -8.984 -12.033 1.00 51.47 87 ARG A C 1
ATOM 714 O O . ARG A 1 87 ? 7.984 -10.029 -11.745 1.00 51.47 87 ARG A O 1
ATOM 721 N N . ILE A 1 88 ? 6.738 -8.285 -11.112 1.00 42.56 88 ILE A N 1
ATOM 722 C CA . ILE A 1 88 ? 6.560 -8.726 -9.700 1.00 42.56 88 ILE A CA 1
ATOM 723 C C . ILE A 1 88 ? 5.163 -9.359 -9.485 1.00 42.56 88 ILE A C 1
ATOM 725 O O . ILE A 1 88 ? 4.258 -9.110 -10.272 1.00 42.56 88 ILE A O 1
ATOM 729 N N . GLU A 1 89 ? 4.970 -10.169 -8.432 1.00 41.59 89 GLU A N 1
ATOM 730 C CA . GLU A 1 89 ? 3.725 -10.879 -8.031 1.00 41.59 89 GLU A CA 1
ATOM 731 C C . GLU A 1 89 ? 2.540 -9.974 -7.590 1.00 41.59 89 GLU A C 1
ATOM 733 O O . GLU A 1 89 ? 1.657 -10.366 -6.829 1.00 41.59 89 GLU A O 1
ATOM 738 N N . GLY A 1 90 ? 2.477 -8.757 -8.123 1.00 54.34 90 GLY A N 1
ATOM 739 C CA . GLY A 1 90 ? 1.314 -7.875 -8.165 1.00 54.34 90 GLY A CA 1
ATOM 740 C C . GLY A 1 90 ? 1.407 -7.027 -9.439 1.00 54.34 90 GLY A C 1
ATOM 741 O O . GLY A 1 90 ? 2.493 -6.865 -9.994 1.00 54.34 90 GLY A O 1
ATOM 742 N N . LYS A 1 91 ? 0.295 -6.498 -9.959 1.00 52.41 91 LYS A N 1
ATOM 743 C CA . LYS A 1 91 ? 0.318 -5.739 -11.222 1.00 52.41 91 LYS A CA 1
ATOM 744 C C . LYS A 1 91 ? 0.718 -4.280 -10.956 1.00 52.41 91 LYS A C 1
ATOM 746 O O . LYS A 1 91 ? -0.056 -3.535 -10.365 1.00 52.41 91 LYS A O 1
ATOM 751 N N . ALA A 1 92 ? 1.933 -3.877 -11.343 1.00 55.16 92 ALA A N 1
ATOM 752 C CA . ALA A 1 92 ? 2.309 -2.461 -11.416 1.00 55.16 92 ALA A CA 1
ATOM 753 C C . ALA A 1 92 ? 1.932 -2.022 -12.798 1.00 55.16 92 ALA A C 1
ATOM 755 O O . ALA A 1 92 ? 2.386 -2.611 -13.780 1.00 55.16 92 ALA A O 1
ATOM 756 N N . GLU A 1 93 ? 1.189 -0.939 -12.863 1.00 62.38 93 GLU A N 1
ATOM 757 C CA . GLU A 1 93 ? 0.911 -0.295 -14.122 1.00 62.38 93 GLU A CA 1
ATOM 758 C C . GLU A 1 93 ? 1.556 1.077 -14.112 1.00 62.38 93 GLU A C 1
ATOM 760 O O . GLU A 1 93 ? 1.538 1.812 -13.121 1.00 62.38 93 GLU A O 1
ATOM 765 N N . LYS A 1 94 ? 2.189 1.399 -15.236 1.00 68.62 94 LYS A N 1
ATOM 766 C CA . LYS A 1 94 ? 2.665 2.746 -15.482 1.00 68.62 94 LYS A CA 1
ATOM 767 C C . LYS A 1 94 ? 1.427 3.635 -15.628 1.00 68.62 94 LYS A C 1
ATOM 769 O O . LYS A 1 94 ? 0.593 3.361 -16.483 1.00 68.62 94 LYS A O 1
ATOM 774 N N . THR A 1 95 ? 1.318 4.676 -14.804 1.00 65.62 95 THR A N 1
ATOM 775 C CA . THR A 1 95 ? 0.279 5.703 -14.987 1.00 65.62 95 THR A CA 1
ATOM 776 C C . THR A 1 95 ? 0.513 6.465 -16.295 1.00 65.62 95 THR A C 1
ATOM 778 O O . THR A 1 95 ? 1.595 6.375 -16.887 1.00 65.62 95 THR A O 1
ATOM 781 N N . SER A 1 96 ? -0.490 7.208 -16.756 1.00 79.31 96 SER A N 1
ATOM 782 C CA . SER A 1 96 ? -0.378 8.028 -17.965 1.00 79.31 96 SER A CA 1
ATOM 783 C C . SER A 1 96 ? 0.786 9.036 -17.871 1.00 79.31 96 SER A C 1
ATOM 785 O O . SER A 1 96 ? 1.241 9.401 -16.775 1.00 79.31 96 SER A O 1
ATOM 787 N N . ALA A 1 97 ? 1.329 9.446 -19.022 1.00 74.19 97 ALA A N 1
ATOM 788 C CA . ALA A 1 97 ? 2.381 10.465 -19.045 1.00 74.19 97 ALA A CA 1
ATOM 789 C C . ALA A 1 97 ? 1.824 11.795 -18.522 1.00 74.19 97 ALA A C 1
ATOM 791 O O . ALA A 1 97 ? 2.464 12.459 -17.716 1.00 74.19 97 ALA A O 1
ATOM 792 N N . GLU A 1 98 ? 0.577 12.082 -18.876 1.00 76.94 98 GLU A N 1
ATOM 793 C CA . GLU A 1 98 ? -0.190 13.249 -18.474 1.00 76.94 98 GLU A CA 1
ATOM 794 C C . GLU A 1 98 ? -0.334 13.334 -16.946 1.00 76.94 98 GLU A C 1
ATOM 796 O O . GLU A 1 98 ? 0.031 14.348 -16.354 1.00 76.94 98 GLU A O 1
ATOM 801 N N . ASP A 1 99 ? -0.767 12.256 -16.277 1.00 74.62 99 ASP A N 1
ATOM 802 C CA . ASP A 1 99 ? -0.862 12.221 -14.806 1.00 74.62 99 ASP A CA 1
ATOM 803 C C . ASP A 1 99 ? 0.506 12.426 -14.145 1.00 74.62 99 ASP A C 1
ATOM 805 O O . ASP A 1 99 ? 0.624 13.077 -13.101 1.00 74.62 99 ASP A O 1
ATOM 809 N N . SER A 1 100 ? 1.551 11.856 -14.753 1.00 70.38 100 SER A N 1
ATOM 810 C CA . SER A 1 100 ? 2.923 11.985 -14.262 1.00 70.38 100 SER A CA 1
ATOM 811 C C . SER A 1 100 ? 3.421 13.424 -14.367 1.00 70.38 100 SER A C 1
ATOM 813 O O . SER A 1 100 ? 4.022 13.924 -13.415 1.00 70.38 100 SER A O 1
ATOM 815 N N . ASP A 1 101 ? 3.145 14.088 -15.487 1.00 76.94 101 ASP A N 1
ATOM 816 C CA . ASP A 1 101 ? 3.559 15.459 -15.767 1.00 76.94 101 ASP A CA 1
ATOM 817 C C . ASP A 1 101 ? 2.794 16.458 -14.893 1.00 76.94 101 ASP A C 1
ATOM 819 O O . ASP A 1 101 ? 3.409 17.333 -14.279 1.00 76.94 101 ASP A O 1
ATOM 823 N N . CYS A 1 102 ? 1.478 16.282 -14.735 1.00 75.81 102 CYS A N 1
ATOM 824 C CA . CYS A 1 102 ? 0.670 17.094 -13.824 1.00 75.81 102 CYS A CA 1
ATOM 825 C C . CYS A 1 102 ? 1.180 16.999 -12.379 1.00 75.81 102 CYS A C 1
ATOM 827 O O . CYS A 1 102 ? 1.354 18.019 -11.708 1.00 75.81 102 CYS A O 1
ATOM 829 N N . TYR A 1 103 ? 1.479 15.788 -11.898 1.00 75.25 103 TYR A N 1
ATOM 830 C CA . TYR A 1 103 ? 2.074 15.611 -10.574 1.00 75.25 103 TYR A CA 1
ATOM 831 C C . TYR A 1 103 ? 3.482 16.217 -10.484 1.00 75.25 103 TYR A C 1
ATOM 833 O O . TYR A 1 103 ? 3.832 16.818 -9.469 1.00 75.25 103 TYR A O 1
ATOM 841 N N . PHE A 1 104 ? 4.310 16.070 -11.522 1.00 66.81 104 PHE A N 1
ATOM 842 C CA . PHE A 1 104 ? 5.665 16.621 -11.549 1.00 66.81 104 PHE A CA 1
ATOM 843 C C . PHE A 1 104 ? 5.661 18.144 -11.387 1.00 66.81 104 PHE A C 1
ATOM 845 O O . PHE A 1 104 ? 6.398 18.689 -10.562 1.00 66.81 104 PHE A O 1
ATOM 852 N N . GLN A 1 105 ? 4.775 18.814 -12.123 1.00 77.00 105 GLN A N 1
ATOM 853 C CA . GLN A 1 105 ? 4.601 20.263 -12.089 1.00 77.00 105 GLN A CA 1
ATOM 854 C C . GLN A 1 105 ? 4.047 20.760 -10.747 1.00 77.00 105 GLN A C 1
ATOM 856 O O . GLN A 1 105 ? 4.365 21.872 -10.332 1.00 77.00 105 GLN A O 1
ATOM 861 N N . SER A 1 106 ? 3.288 19.934 -10.018 1.00 79.38 106 SER A N 1
ATOM 862 C CA . SER A 1 106 ? 2.757 20.294 -8.697 1.00 79.38 106 SER A CA 1
ATOM 863 C C . SER A 1 106 ? 3.801 20.242 -7.566 1.00 79.38 106 SER A C 1
ATOM 865 O O . SER A 1 106 ? 3.483 20.542 -6.413 1.00 79.38 106 SER A O 1
ATOM 867 N N . ARG A 1 107 ? 5.042 19.809 -7.836 1.00 73.69 107 ARG A N 1
ATOM 868 C CA . ARG A 1 107 ? 6.124 19.727 -6.836 1.00 73.69 107 ARG A CA 1
ATOM 869 C C . ARG A 1 107 ? 6.765 21.106 -6.609 1.00 73.69 107 ARG A C 1
ATOM 871 O O . ARG A 1 107 ? 6.875 21.869 -7.563 1.00 73.69 107 ARG A O 1
ATOM 878 N N . PRO A 1 108 ? 7.293 21.414 -5.407 1.00 75.69 108 PRO A N 1
ATOM 879 C CA . PRO A 1 108 ? 8.123 22.603 -5.200 1.00 75.69 108 PRO A CA 1
ATOM 880 C C . PRO A 1 108 ? 9.296 22.647 -6.190 1.00 75.69 108 PRO A C 1
ATOM 882 O O . PRO A 1 108 ? 9.906 21.611 -6.452 1.00 75.69 108 PRO A O 1
ATOM 885 N N . TYR A 1 109 ? 9.652 23.829 -6.699 1.00 61.78 109 TYR A N 1
ATOM 886 C CA . TYR A 1 109 ? 10.663 23.998 -7.757 1.00 61.78 109 TYR A CA 1
ATOM 887 C C . TYR A 1 109 ? 12.017 23.333 -7.431 1.00 61.78 109 TYR A C 1
ATOM 889 O O . TYR A 1 109 ? 12.609 22.654 -8.265 1.00 61.78 109 TYR A O 1
ATOM 897 N N . SER A 1 110 ? 12.462 23.396 -6.172 1.00 47.56 110 SER A N 1
ATOM 898 C CA . SER A 1 110 ? 13.669 22.699 -5.697 1.00 47.56 110 SER A CA 1
ATOM 899 C C . SER A 1 110 ? 13.578 21.166 -5.792 1.00 47.56 110 SER A C 1
ATOM 901 O O . SER A 1 110 ? 14.572 20.498 -6.063 1.00 47.56 110 SER A O 1
ATOM 903 N N . SER A 1 111 ? 12.382 20.591 -5.627 1.00 54.69 111 SER A N 1
ATOM 904 C CA . SER A 1 111 ? 12.119 19.159 -5.832 1.00 54.69 111 SER A CA 1
ATOM 905 C C . SER A 1 111 ? 12.022 18.773 -7.309 1.00 54.69 111 SER A C 1
ATOM 907 O O . SER A 1 111 ? 12.279 17.616 -7.633 1.00 54.69 111 SER A O 1
ATOM 909 N N . GLN A 1 112 ? 11.652 19.708 -8.191 1.00 54.22 112 GLN A N 1
ATOM 910 C CA . GLN A 1 112 ? 11.686 19.504 -9.644 1.00 54.22 112 GLN A CA 1
ATOM 911 C C . GLN A 1 112 ? 13.143 19.431 -10.129 1.00 54.22 112 GLN A C 1
ATOM 913 O O . GLN A 1 112 ? 13.501 18.503 -10.852 1.00 54.22 112 GLN A O 1
ATOM 918 N N . ILE A 1 113 ? 14.006 20.333 -9.638 1.00 48.44 113 ILE A N 1
ATOM 919 C CA . ILE A 1 113 ? 15.453 20.355 -9.929 1.00 48.44 113 ILE A CA 1
ATOM 920 C C . ILE A 1 113 ? 16.157 19.096 -9.393 1.00 48.44 113 ILE A C 1
ATOM 922 O O . ILE A 1 113 ? 17.022 18.534 -10.059 1.00 48.44 113 ILE A O 1
ATOM 926 N N . GLY A 1 114 ? 15.757 18.601 -8.217 1.00 40.59 114 GLY A N 1
ATOM 927 C CA . GLY A 1 114 ? 16.295 17.366 -7.631 1.00 40.59 114 GLY A CA 1
ATOM 928 C C . GLY A 1 114 ? 15.811 16.061 -8.282 1.00 40.59 114 GLY A C 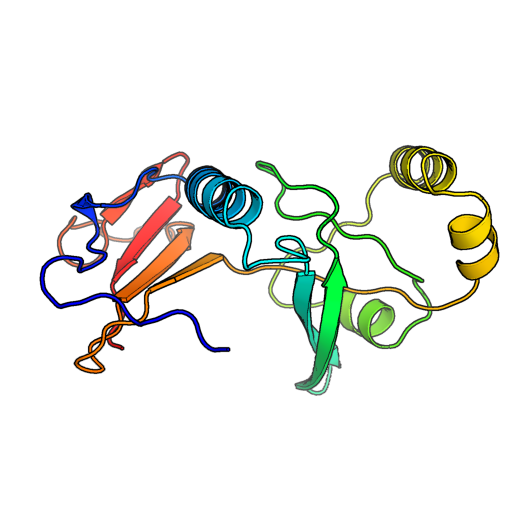1
ATOM 929 O O . GLY A 1 114 ? 16.218 14.984 -7.853 1.00 40.59 114 GLY A O 1
ATOM 930 N N . SER A 1 115 ? 14.934 16.121 -9.290 1.00 41.66 115 SER A N 1
ATOM 931 C CA . SER A 1 115 ? 14.246 14.939 -9.833 1.00 41.66 115 SER A CA 1
ATOM 932 C C . SER A 1 115 ? 15.052 14.100 -10.840 1.00 41.66 115 SER A C 1
ATOM 934 O O . SER A 1 115 ? 14.587 13.034 -11.254 1.00 41.66 115 SER A O 1
ATOM 936 N N . SER A 1 116 ? 16.284 14.498 -11.171 1.00 33.06 116 SER A N 1
ATOM 937 C CA . SER A 1 116 ? 17.169 13.808 -12.128 1.00 33.06 116 SER A CA 1
ATOM 938 C C . SER A 1 116 ? 17.766 12.467 -11.637 1.00 33.06 116 SER A C 1
ATOM 940 O O . SER A 1 116 ? 18.790 12.033 -12.153 1.00 33.06 116 SER A O 1
ATOM 942 N N . ALA A 1 117 ? 17.143 11.758 -10.678 1.00 32.03 117 ALA A N 1
ATOM 943 C CA . ALA A 1 117 ? 17.591 10.432 -10.207 1.00 32.03 117 ALA A CA 1
ATOM 944 C C . ALA A 1 117 ? 16.505 9.595 -9.441 1.00 32.03 117 ALA A C 1
ATOM 946 O O . ALA A 1 117 ? 16.067 10.003 -8.372 1.00 32.03 117 ALA A O 1
ATOM 947 N N . SER A 1 118 ? 16.169 8.362 -9.922 1.00 36.44 118 SER A N 1
ATOM 948 C CA . SER A 1 118 ? 15.748 7.109 -9.172 1.00 36.44 118 SER A CA 1
ATOM 949 C C . SER A 1 118 ? 14.233 6.623 -8.944 1.00 36.44 118 SER A C 1
ATOM 951 O O . SER A 1 118 ? 13.540 7.314 -8.200 1.00 36.44 118 SER A O 1
ATOM 953 N N . LYS A 1 119 ? 13.656 5.497 -9.563 1.00 37.16 119 LYS A N 1
ATOM 954 C CA . LYS A 1 119 ? 12.190 4.920 -9.750 1.00 37.16 119 LYS A CA 1
ATOM 955 C C . LYS A 1 119 ? 11.952 3.500 -9.198 1.00 37.16 119 LYS A C 1
ATOM 957 O O . LYS A 1 119 ? 12.640 2.651 -9.740 1.00 37.16 119 LYS A O 1
ATOM 962 N N . GLN A 1 120 ? 10.903 3.300 -8.348 1.00 43.25 120 GLN A N 1
ATOM 963 C CA . GLN A 1 120 ? 10.181 2.198 -7.579 1.00 43.25 120 GLN A CA 1
ATOM 964 C C . GLN A 1 120 ? 8.719 1.763 -7.978 1.00 43.25 120 GLN A C 1
ATOM 966 O O . GLN A 1 120 ? 8.314 2.181 -9.055 1.00 43.25 120 GLN A O 1
ATOM 971 N N . SER A 1 121 ? 7.949 1.038 -7.080 1.00 39.47 121 SER A N 1
ATOM 972 C CA . SER A 1 121 ? 7.242 -0.337 -7.027 1.00 39.47 121 SER A CA 1
ATOM 973 C C . SER A 1 121 ? 5.909 -0.625 -6.149 1.00 39.47 121 SER A C 1
ATOM 975 O O . SER A 1 121 ? 5.448 0.280 -5.488 1.00 39.47 121 SER A O 1
ATOM 977 N N . ILE A 1 122 ? 5.286 -1.859 -6.063 1.00 41.69 122 ILE A N 1
ATOM 978 C CA . ILE A 1 122 ? 3.846 -2.295 -5.663 1.00 41.69 122 ILE A CA 1
ATOM 979 C C . ILE A 1 122 ? 3.472 -2.788 -4.201 1.00 41.69 122 ILE A C 1
ATOM 981 O O . ILE A 1 122 ? 4.371 -3.080 -3.421 1.00 41.69 122 ILE A O 1
ATOM 985 N N . VAL A 1 123 ? 2.148 -2.984 -3.871 1.00 41.44 123 VAL A N 1
ATOM 986 C CA . VAL A 1 123 ? 1.466 -3.336 -2.567 1.00 41.44 123 VAL A CA 1
ATOM 987 C C . VAL A 1 123 ? 0.662 -4.682 -2.447 1.00 41.44 123 VAL A C 1
ATOM 989 O O . VAL A 1 123 ? -0.045 -5.080 -3.369 1.00 41.44 123 VAL A O 1
ATOM 992 N N . ILE A 1 124 ? 0.666 -5.297 -1.239 1.00 53.28 124 ILE A N 1
ATOM 993 C CA . ILE A 1 124 ? -0.285 -6.306 -0.677 1.00 53.28 124 ILE A CA 1
ATOM 994 C C . ILE A 1 124 ? -0.914 -5.729 0.617 1.00 53.28 124 ILE A C 1
ATOM 996 O O . ILE A 1 124 ? -0.184 -5.147 1.420 1.00 53.28 124 ILE A O 1
ATOM 1000 N N . ALA A 1 125 ? -2.224 -5.906 0.869 1.00 69.06 125 ALA A N 1
ATOM 1001 C CA . ALA A 1 125 ? -2.911 -5.328 2.039 1.00 69.06 125 ALA A CA 1
ATOM 1002 C C . ALA A 1 125 ? -3.016 -6.298 3.239 1.00 69.06 125 ALA A C 1
ATOM 1004 O O . ALA A 1 125 ? -3.787 -7.262 3.237 1.00 69.06 125 ALA A O 1
ATOM 1005 N N . LYS A 1 126 ? -2.253 -6.014 4.299 1.00 80.50 126 LYS A N 1
ATOM 1006 C CA . LYS A 1 126 ? -2.312 -6.706 5.594 1.00 80.50 126 LYS A CA 1
ATOM 1007 C C . LYS A 1 126 ? -2.305 -5.673 6.713 1.00 80.50 126 LYS A C 1
ATOM 1009 O O . LYS A 1 126 ? -1.419 -4.824 6.753 1.00 80.50 126 LYS A O 1
ATOM 1014 N N . PHE A 1 127 ? -3.245 -5.794 7.640 1.00 82.69 127 PHE A N 1
ATOM 1015 C CA . PHE A 1 127 ? -3.354 -4.921 8.803 1.00 82.69 127 PHE A CA 1
ATOM 1016 C C . PHE A 1 127 ? -2.792 -5.628 10.028 1.00 82.69 127 PHE A C 1
ATOM 1018 O O . PHE A 1 127 ? -3.066 -6.807 10.263 1.00 82.69 127 PHE A O 1
ATOM 1025 N N . TRP A 1 128 ? -1.960 -4.913 10.780 1.00 84.62 128 TRP A N 1
ATOM 1026 C CA . TRP A 1 128 ? -1.292 -5.423 11.970 1.00 84.62 128 TRP A CA 1
ATOM 1027 C C . TRP A 1 128 ? -1.472 -4.438 13.118 1.00 84.62 128 TRP A C 1
ATOM 1029 O O . TRP A 1 128 ? -1.241 -3.243 12.937 1.00 84.62 128 TRP A O 1
ATOM 1039 N N . GLN A 1 129 ? -1.838 -4.940 14.296 1.00 79.50 129 GLN A N 1
ATOM 1040 C CA . GLN A 1 129 ? -1.888 -4.148 15.520 1.00 79.50 129 GLN A CA 1
ATOM 1041 C C . GLN A 1 129 ? -1.092 -4.827 16.638 1.00 79.50 129 GLN A C 1
ATOM 1043 O O . GLN A 1 129 ? -1.294 -5.994 16.975 1.00 79.50 129 GLN A O 1
ATOM 1048 N N . GLY A 1 130 ? -0.162 -4.069 17.219 1.00 75.69 130 GLY A N 1
ATOM 1049 C CA . GLY A 1 130 ? 0.700 -4.545 18.292 1.00 75.69 130 GLY A CA 1
ATOM 1050 C C . GLY A 1 130 ? 0.011 -4.548 19.652 1.00 75.69 130 GLY A C 1
ATOM 1051 O O . GLY A 1 130 ? -0.337 -3.485 20.168 1.00 75.69 130 GLY A O 1
ATOM 1052 N N . GLN A 1 131 ? -0.094 -5.737 20.242 1.00 72.31 131 GLN A N 1
ATOM 1053 C CA . GLN A 1 131 ? -0.540 -5.971 21.619 1.00 72.31 131 GLN A CA 1
ATOM 1054 C C . GLN A 1 131 ? 0.631 -6.126 22.603 1.00 72.31 131 GLN A C 1
ATOM 1056 O O . GLN A 1 131 ? 1.696 -6.649 22.250 1.00 72.31 131 GLN A O 1
ATOM 1061 N N . SER A 1 132 ? 0.435 -5.675 23.845 1.00 76.31 132 SER A N 1
ATOM 1062 C CA . SER A 1 132 ? 1.443 -5.700 24.917 1.00 76.31 132 SER A CA 1
ATOM 1063 C C . SER A 1 132 ? 1.792 -7.111 25.412 1.00 76.31 132 SER A C 1
ATOM 1065 O O . SER A 1 132 ? 2.925 -7.347 25.832 1.00 76.31 132 SER A O 1
ATOM 1067 N N . ASP A 1 133 ? 0.869 -8.065 25.283 1.00 79.44 133 ASP A N 1
ATOM 1068 C CA . ASP A 1 133 ? 1.034 -9.486 25.625 1.00 79.44 133 ASP A CA 1
ATOM 1069 C C . ASP A 1 133 ? 1.696 -10.324 24.512 1.00 79.44 133 ASP A C 1
ATOM 1071 O O . ASP A 1 133 ? 1.861 -11.534 24.659 1.00 79.44 133 ASP A O 1
ATOM 1075 N N . ARG A 1 134 ? 2.127 -9.672 23.420 1.00 75.94 134 ARG A N 1
ATOM 1076 C CA . ARG A 1 134 ? 2.737 -10.272 22.217 1.00 75.94 134 ARG A CA 1
ATOM 1077 C C . ARG A 1 134 ? 1.783 -11.102 21.352 1.00 75.94 134 ARG A C 1
ATOM 1079 O O . ARG A 1 134 ? 2.215 -11.607 20.317 1.00 75.94 134 ARG A O 1
ATOM 1086 N N . LEU A 1 135 ? 0.497 -11.180 21.693 1.00 79.00 135 LEU A N 1
ATOM 1087 C CA . LEU A 1 135 ? -0.529 -11.778 20.840 1.00 79.00 135 LEU A CA 1
ATOM 1088 C C . LEU A 1 135 ? -1.042 -10.731 19.849 1.00 79.00 135 LEU A C 1
ATOM 1090 O O . LEU A 1 135 ? -2.142 -10.206 19.964 1.00 79.00 135 LEU A O 1
ATOM 1094 N N . HIS A 1 136 ? -0.185 -10.374 18.893 1.00 79.50 136 HIS A N 1
ATOM 1095 C CA . HIS A 1 136 ? -0.482 -9.358 17.889 1.00 79.50 136 HIS A CA 1
ATOM 1096 C C . HIS A 1 136 ? -1.648 -9.738 16.976 1.00 79.50 136 HIS A C 1
ATOM 1098 O O . HIS A 1 136 ? -1.754 -10.867 16.496 1.00 79.50 136 HIS A O 1
ATOM 1104 N N . ASP A 1 137 ? -2.458 -8.741 16.648 1.00 79.62 137 ASP A N 1
ATOM 1105 C CA . ASP A 1 137 ? -3.583 -8.912 15.745 1.00 79.62 137 ASP A CA 1
ATOM 1106 C C . ASP A 1 137 ? -3.135 -8.742 14.301 1.00 79.62 137 ASP A C 1
ATOM 1108 O O . ASP A 1 137 ? -2.438 -7.784 13.953 1.00 79.62 137 ASP A O 1
ATOM 1112 N N . ARG A 1 138 ? -3.528 -9.687 13.447 1.00 83.44 138 ARG A N 1
ATOM 1113 C CA . ARG A 1 138 ? -3.172 -9.717 12.029 1.00 83.44 138 ARG A CA 1
ATOM 1114 C C . ARG A 1 138 ? -4.396 -10.067 11.206 1.00 83.44 138 ARG A C 1
ATOM 1116 O O . ARG A 1 138 ? -4.839 -11.208 11.257 1.00 83.44 138 ARG A O 1
ATOM 1123 N N . ILE A 1 139 ? -4.868 -9.131 10.392 1.00 83.62 139 ILE A N 1
ATOM 1124 C CA . ILE A 1 139 ? -5.949 -9.368 9.430 1.00 83.62 139 ILE A CA 1
ATOM 1125 C C . ILE A 1 139 ? -5.379 -9.242 8.020 1.00 83.62 139 ILE A C 1
ATOM 1127 O O . ILE A 1 139 ? -4.720 -8.254 7.681 1.00 83.62 139 ILE A O 1
ATOM 1131 N N . ARG A 1 140 ? -5.596 -10.268 7.197 1.00 86.69 140 ARG A N 1
ATOM 1132 C CA . ARG A 1 140 ? -5.184 -10.293 5.791 1.00 86.69 140 ARG A CA 1
ATOM 1133 C C . ARG A 1 140 ? -6.411 -10.167 4.904 1.00 86.69 140 ARG A C 1
ATOM 1135 O O . ARG A 1 140 ? -7.324 -10.969 5.041 1.00 86.69 140 ARG A O 1
ATOM 1142 N N . PHE A 1 141 ? -6.367 -9.238 3.953 1.00 86.06 141 PHE A N 1
ATOM 1143 C CA . PHE A 1 141 ? -7.328 -9.168 2.855 1.00 86.06 141 PHE A CA 1
ATOM 1144 C C . PHE A 1 141 ? -6.736 -9.805 1.600 1.00 86.06 141 PHE A C 1
ATOM 1146 O O . PHE A 1 141 ? -5.547 -9.654 1.306 1.00 86.06 141 PHE A O 1
ATOM 1153 N N . ARG A 1 142 ? -7.568 -10.515 0.839 1.00 86.88 142 ARG A N 1
ATOM 1154 C CA . ARG A 1 142 ? -7.210 -11.077 -0.471 1.00 86.88 142 ARG A CA 1
ATOM 1155 C C . ARG A 1 142 ? -8.444 -11.228 -1.352 1.00 86.88 142 ARG A C 1
ATOM 1157 O O . ARG A 1 142 ? -9.568 -11.241 -0.859 1.00 86.88 142 ARG A O 1
ATOM 1164 N N . ARG A 1 143 ? -8.245 -11.359 -2.661 1.00 84.25 143 ARG A N 1
ATOM 1165 C CA . ARG A 1 143 ? -9.338 -11.731 -3.566 1.00 84.25 143 ARG A CA 1
ATOM 1166 C C . ARG A 1 143 ? -9.791 -13.163 -3.271 1.00 84.25 143 ARG A C 1
ATOM 1168 O O . ARG A 1 143 ? -8.952 -14.025 -2.984 1.00 84.25 143 ARG A O 1
ATOM 1175 N N . ALA A 1 144 ? -11.101 -13.391 -3.332 1.00 82.69 144 ALA A N 1
ATOM 1176 C CA . ALA A 1 144 ? -11.668 -14.733 -3.242 1.00 82.69 144 ALA A CA 1
ATOM 1177 C C . ALA A 1 144 ? -11.133 -15.602 -4.388 1.00 82.69 144 ALA A C 1
ATOM 1179 O O . ALA A 1 144 ? -11.014 -15.135 -5.525 1.00 82.69 144 ALA A O 1
ATOM 1180 N N . LYS A 1 145 ? -10.805 -16.863 -4.101 1.00 82.25 145 LYS A N 1
ATOM 1181 C CA . LYS A 1 145 ? -10.469 -17.828 -5.156 1.00 82.25 145 LYS A CA 1
ATOM 1182 C C . LYS A 1 145 ? -11.751 -18.381 -5.779 1.00 82.25 145 LYS A C 1
ATOM 1184 O O . LYS A 1 145 ? -12.790 -18.455 -5.126 1.00 82.25 145 LYS A O 1
ATOM 1189 N N . SER A 1 146 ? -11.675 -18.808 -7.039 1.00 78.06 146 SER A N 1
ATOM 1190 C CA . SER A 1 146 ? -12.778 -19.521 -7.689 1.00 78.06 146 SER A CA 1
ATOM 1191 C C . SER A 1 146 ? -13.154 -20.763 -6.866 1.00 78.06 146 SER A C 1
ATOM 1193 O O . SER A 1 146 ? -12.285 -21.583 -6.578 1.00 78.06 146 SER A O 1
ATOM 1195 N N . ASN A 1 147 ? -14.435 -20.890 -6.501 1.00 78.88 147 ASN A N 1
ATOM 1196 C CA . ASN A 1 147 ? -15.008 -21.978 -5.689 1.00 78.88 147 ASN A CA 1
ATOM 1197 C C . ASN A 1 147 ? -14.495 -22.085 -4.241 1.00 78.88 147 ASN A C 1
ATOM 1199 O O . ASN A 1 147 ? -14.542 -23.158 -3.640 1.00 78.88 147 ASN A O 1
ATOM 1203 N N . GLU A 1 148 ? -14.006 -20.992 -3.664 1.00 82.75 148 GLU A N 1
ATOM 1204 C CA . GLU A 1 148 ? -13.650 -20.963 -2.248 1.00 82.75 148 GLU A CA 1
ATOM 1205 C C . GLU A 1 148 ? -14.893 -20.980 -1.347 1.00 82.75 148 GLU A C 1
ATOM 1207 O O . GLU A 1 148 ? -15.846 -20.237 -1.580 1.00 82.75 148 GLU A O 1
ATOM 1212 N N . ASN A 1 149 ? -14.876 -21.818 -0.307 1.00 83.38 149 ASN A N 1
ATOM 1213 C CA . ASN A 1 149 ? -15.930 -21.830 0.703 1.00 83.38 149 ASN A CA 1
ATOM 1214 C C . ASN A 1 149 ? -15.686 -20.702 1.714 1.00 83.38 149 ASN A C 1
ATOM 1216 O O . ASN A 1 149 ? -14.659 -20.684 2.393 1.00 83.38 149 ASN A O 1
ATOM 1220 N N . ILE A 1 150 ? -16.628 -19.765 1.787 1.00 89.31 150 ILE A N 1
ATOM 1221 C CA . ILE A 1 150 ? -16.600 -18.622 2.698 1.00 89.31 150 ILE A CA 1
ATOM 1222 C C . ILE A 1 150 ? -17.534 -18.961 3.859 1.00 89.31 150 ILE A C 1
ATOM 1224 O O . ILE A 1 150 ? -18.747 -18.770 3.781 1.00 89.31 150 ILE A O 1
ATOM 1228 N N . ASP A 1 151 ? -16.955 -19.518 4.918 1.00 87.12 151 ASP A N 1
ATOM 1229 C CA . ASP A 1 151 ? -17.684 -20.032 6.080 1.00 87.12 151 ASP A CA 1
ATOM 1230 C C . ASP A 1 151 ? -18.032 -18.948 7.112 1.00 87.12 151 ASP A C 1
ATOM 1232 O O . ASP A 1 151 ? -18.862 -19.177 7.989 1.00 87.12 151 ASP A O 1
ATOM 1236 N N . ASN A 1 152 ? -17.429 -17.759 7.001 1.00 86.31 152 ASN A N 1
ATOM 1237 C CA . ASN A 1 152 ? -17.483 -16.681 7.992 1.00 86.31 152 ASN A CA 1
ATOM 1238 C C . ASN A 1 152 ? -17.029 -17.110 9.399 1.00 86.31 152 ASN A C 1
ATOM 1240 O O . ASN A 1 152 ? -17.398 -16.470 10.385 1.00 86.31 152 ASN A O 1
ATOM 1244 N N . VAL A 1 153 ? -16.211 -18.161 9.477 1.00 83.44 153 VAL A N 1
ATOM 1245 C CA . VAL A 1 153 ? -15.573 -18.649 10.706 1.00 83.44 153 VAL A CA 1
ATOM 1246 C C . VAL A 1 153 ? -14.065 -18.449 10.624 1.00 83.44 153 VAL A C 1
ATOM 1248 O O . VAL A 1 153 ? -13.475 -17.883 11.538 1.00 83.44 153 VAL A O 1
ATOM 1251 N N . LEU A 1 154 ? -13.445 -18.905 9.534 1.00 84.25 154 LEU A N 1
ATOM 1252 C CA . LEU A 1 154 ? -12.019 -18.710 9.261 1.00 84.25 154 LEU A CA 1
ATOM 1253 C C . LEU A 1 154 ? -11.802 -17.729 8.113 1.00 84.25 154 LEU A C 1
ATOM 1255 O O . LEU A 1 154 ? -10.832 -16.970 8.118 1.00 84.25 154 LEU A O 1
ATOM 1259 N N . VAL A 1 155 ? -12.704 -17.743 7.130 1.00 88.94 155 VAL A N 1
ATOM 1260 C CA . VAL A 1 155 ? -12.669 -16.844 5.979 1.00 88.94 155 VAL A CA 1
ATOM 1261 C C . VAL A 1 155 ? -13.981 -16.083 5.930 1.00 88.94 155 VAL A C 1
ATOM 1263 O O . VAL A 1 155 ? -15.052 -16.659 5.750 1.00 88.94 155 VAL A O 1
ATOM 1266 N N . HIS A 1 156 ? -13.892 -14.768 6.073 1.00 91.75 156 HIS A N 1
ATOM 1267 C CA . HIS A 1 156 ? -15.044 -13.883 6.115 1.00 91.75 156 HIS A CA 1
ATOM 1268 C C . HIS A 1 156 ? -15.248 -13.180 4.777 1.00 91.75 156 HIS A C 1
ATOM 1270 O O . HIS A 1 156 ? -14.289 -12.798 4.094 1.00 91.75 156 HIS A O 1
ATOM 1276 N N . GLN A 1 157 ? -16.516 -12.974 4.424 1.00 93.38 157 GLN A N 1
ATOM 1277 C CA . GLN A 1 157 ? -16.894 -12.210 3.242 1.00 93.38 157 GLN A CA 1
ATOM 1278 C C . GLN A 1 157 ? -16.561 -10.723 3.435 1.00 93.38 157 GLN A C 1
ATOM 1280 O O . GLN A 1 157 ? -17.082 -10.072 4.344 1.00 93.38 157 GLN A O 1
ATOM 1285 N N . GLY A 1 158 ? -15.725 -10.185 2.546 1.00 89.44 158 GLY A N 1
ATOM 1286 C CA . GLY A 1 158 ? -15.482 -8.752 2.401 1.00 89.44 158 GLY A CA 1
ATOM 1287 C C . GLY A 1 158 ? -16.297 -8.132 1.264 1.00 89.44 158 GLY A C 1
ATOM 1288 O O . GLY A 1 158 ? -17.024 -8.820 0.540 1.00 89.44 158 GLY A O 1
ATOM 1289 N N . ASP A 1 159 ? -16.148 -6.824 1.079 1.00 88.94 159 ASP A N 1
ATOM 1290 C CA . ASP A 1 159 ? -16.863 -6.088 0.033 1.00 88.94 159 ASP A CA 1
ATOM 1291 C C . ASP A 1 159 ? -16.184 -6.244 -1.336 1.00 88.94 159 ASP A C 1
ATOM 1293 O O . ASP A 1 159 ? -14.999 -6.556 -1.436 1.00 88.94 159 ASP A O 1
ATOM 1297 N N . ASN A 1 160 ? -16.924 -6.018 -2.428 1.00 85.19 160 ASN A N 1
ATOM 1298 C CA . ASN A 1 160 ? -16.390 -5.970 -3.800 1.00 85.19 160 ASN A CA 1
ATOM 1299 C C . ASN A 1 160 ? -15.547 -7.194 -4.224 1.00 85.19 160 ASN A C 1
ATOM 1301 O O . ASN A 1 160 ? -14.617 -7.055 -5.019 1.00 85.19 160 ASN A O 1
ATOM 1305 N N . GLY A 1 161 ? -15.847 -8.390 -3.704 1.00 84.69 161 GLY A N 1
ATOM 1306 C CA . GLY A 1 161 ? -15.122 -9.632 -4.017 1.00 84.69 161 GLY A CA 1
ATOM 1307 C C . GLY A 1 161 ? -13.827 -9.840 -3.219 1.00 84.69 161 GLY A C 1
ATOM 1308 O O . GLY A 1 161 ? -12.989 -10.664 -3.602 1.00 84.69 161 GLY A O 1
ATOM 1309 N N . TRP A 1 162 ? -13.625 -9.079 -2.143 1.00 87.19 162 TRP A N 1
ATOM 1310 C CA . TRP A 1 162 ? -12.603 -9.362 -1.140 1.00 87.19 162 TRP A CA 1
ATOM 1311 C C . TRP A 1 162 ? -13.080 -10.424 -0.147 1.00 87.19 162 TRP A C 1
ATOM 1313 O O . TRP A 1 162 ? -14.268 -10.564 0.128 1.00 87.19 162 TRP A O 1
ATOM 1323 N N . VAL A 1 163 ? -12.121 -11.146 0.418 1.00 91.19 163 VAL A N 1
ATOM 1324 C CA . VAL A 1 163 ? -12.280 -11.940 1.636 1.00 91.19 163 VAL A CA 1
ATOM 1325 C C . VAL A 1 163 ? -11.191 -11.545 2.618 1.00 91.19 163 VAL A C 1
ATOM 1327 O O . VAL A 1 163 ? -10.126 -11.054 2.216 1.00 91.19 163 VAL A O 1
ATOM 1330 N N . TYR A 1 164 ? -11.447 -11.765 3.901 1.00 89.69 164 TYR A N 1
ATOM 1331 C CA . TYR A 1 164 ? -10.466 -11.516 4.943 1.00 89.69 164 TYR A CA 1
ATOM 1332 C C . TYR A 1 164 ? -10.445 -12.625 5.985 1.00 89.69 164 TYR A C 1
ATOM 1334 O O . TYR A 1 164 ? -11.427 -13.326 6.207 1.00 89.69 164 TYR A O 1
ATOM 1342 N N . GLU A 1 165 ? -9.284 -12.796 6.602 1.00 89.88 165 GLU A N 1
ATOM 1343 C CA . GLU A 1 165 ? -9.030 -13.832 7.598 1.00 89.88 165 GLU A CA 1
ATOM 1344 C C . GLU A 1 165 ? -8.024 -13.322 8.627 1.00 89.88 165 GLU A C 1
ATOM 1346 O O . GLU A 1 165 ? -7.131 -12.514 8.315 1.00 89.88 165 GLU A O 1
ATOM 1351 N N . ARG A 1 166 ? -8.144 -13.820 9.855 1.00 87.38 166 ARG A N 1
ATOM 1352 C CA . ARG A 1 166 ? -7.168 -13.565 10.906 1.00 87.38 166 ARG A CA 1
ATOM 1353 C C . ARG A 1 166 ? -6.024 -14.558 10.825 1.00 87.38 166 ARG A C 1
ATOM 1355 O O . ARG A 1 166 ? -6.199 -15.746 10.577 1.00 87.38 166 ARG A O 1
ATOM 1362 N N . LEU A 1 167 ? -4.818 -14.048 11.027 1.00 80.62 167 LEU A N 1
ATOM 1363 C CA . LEU A 1 167 ? -3.598 -14.840 11.056 1.00 80.62 167 LEU A CA 1
ATOM 1364 C C . LEU A 1 167 ? -3.072 -14.895 12.484 1.00 80.62 167 LEU A C 1
ATOM 1366 O O . LEU A 1 167 ? -3.163 -13.913 13.220 1.00 80.62 167 LEU A O 1
ATOM 1370 N N . SER A 1 168 ? -2.445 -16.010 12.841 1.00 76.94 168 SER A N 1
ATOM 1371 C CA . SER A 1 168 ? -1.670 -16.091 14.077 1.00 76.94 168 SER A CA 1
ATOM 1372 C C . SER A 1 168 ? -0.567 -15.013 14.107 1.00 76.94 168 SER A C 1
ATOM 1374 O O . SER A 1 168 ? -0.035 -14.679 13.033 1.00 76.94 168 SER A O 1
ATOM 1376 N N . PRO A 1 169 ? -0.254 -14.457 15.297 1.00 70.19 169 PRO A N 1
ATOM 1377 C CA . PRO A 1 169 ? 0.779 -13.437 15.499 1.00 70.19 169 PRO A CA 1
ATOM 1378 C C . PRO A 1 169 ? 2.132 -13.805 14.892 1.00 70.19 169 PRO A C 1
ATOM 1380 O O . PRO A 1 169 ? 2.534 -14.985 14.947 1.00 70.19 169 PRO A O 1
#

Radius of gyration: 18.37 Å; chains: 1; bounding box: 35×46×45 Å

Sequence (169 aa):
MRIKYKNKNETFTEDRLISKEPIDQFKAWFDEACNTPQIFEPNAMFLATATKDGIPSVRPVLLKGYGRDGFKFYTNYESRKGHELVRIEGKAEKTSAEDSDCYFQSRPYSSQIGSSASKQSIVIAKFWQGQSDRLHDRIRFRRAKSNENIDNVLVHQGDNGWVYERLSP

Foldseek 3Di:
DDDDADAPVPADDPVNQPALDQQVSVVVVLVVLVVDPVRDQSQKDKAKFAAPVGRIDIDIFGFDDADPVGTDGWWDCPAPQNNRAPDDPDDDDDDDPVVVVVVLVVDDPVVNVVRPDGDHDDDAGKDWGGYPVRFIKIKGKDADDVPDDQPCPAWHDGPPRIIMGIDTD

Organism: NCBI:txid395501

InterPro domains:
  IPR000659 Pyridoxamine 5'-phosphate oxidase [PIRSF000190] (5-169)
  IPR000659 Pyridoxamine 5'-phosphate oxidase [PTHR10851] (2-85)
  IPR011576 Pyridoxamine 5'-phosphate oxidase, N-terminal [PF01243] (41-124)
  IPR012349 FMN-binding split barrel [G3DSA:2.30.110.10] (2-84)
  IPR012349 FMN-binding split barrel [G3DSA:2.30.110.10] (85-169)
  IPR019576 Pyridoxine 5'-phosphate oxidase, dimerisation, C-terminal [PF10590] (127-169)

pLDDT: mean 77.07, std 14.51, range [32.03, 93.38]

Secondary structure (DSSP, 8-state):
-PPPPBPGGG---GGG-S-SSHHHHHHHHHHHHHT-TT-S-TTEEEEEEE-TT--EEEEEEE--EEETTEEE----TTSHHHHHGGG-SS---PPPHHHHHHHHHTS-HHHHHTTSS--------EEEE-BTTS--EEEEEEEPPTT----SSSSEE-GGGEEEEE---